Protein 7O39 (pdb70)

Solvent-accessible surface area: 6834 Å² total; per-residue (Å²): 82,66,40,100,108,1,111,106,97,154,29,60,132,49,122,84,0,10,43,32,83,64,2,56,80,16,9,91,94,0,2,57,22,0,49,156,15,48,105,54,41,115,111,25,82,68,62,55,66,125,241,94,62,60,117,102,2,84,115,81,138,14,58,142,49,177,89,0,15,41,31,85,64,0,54,83,15,7,106,97,0,6,50,36,1,33,142,9,86,116,55,43,79,95,29,77,113,59,62,88,131,123

Secondary structure (DSSP, 8-state):
--HHHHHH----EEEEEE-HHHHHHHHHHHHHHHHHHHHHHHHHHHHHHH-/--HHHHHT----EEEEEE-HHHHHHHHHHHHHHHHHHHHHHHHHHHHHHH-

Foldseek 3Di:
DALCCQLVDDDDDDDDDDDVVVVNVVSNVVNVVVVVVVVVVVVVVVVVVVD/DAPVCLLPPDDDDDPPDDDVVVSNVVSNVVNVVVVVVVVVVVVVVVVVVVD

B-factor: mean 24.54, std 11.92, range [9.11, 112.19]

InterPro domains:
  IPR007793 DivIVA [PF05103] (3-133)
  IPR007793 DivIVA [PTHR35794] (1-151)
  IPR019933 DivIVA domain [TIGR03544] (3-35)

Nearest PDB structures (foldseek):
  7o39-assembly1_B  TM=9.997E-01  e=6.033E-06  Staphylococcus aureus subsp. aureus NCTC 8325
  2wuj-assembly1_B  TM=9.170E-01  e=6.767E-02  Bacillus subtilis
  2wuk-assembly1_A  TM=8.237E-01  e=1.272E-01  Bacillus subtilis
  4ug3-assembly1_A  TM=5.943E-01  e=4.493E-01  Bacillus subtilis subsp. subtilis str. 168
  7o39-assembly1_B  TM=1.020E+00  e=1.762E-06  Staphylococcus aureus subsp. aureus NCTC 8325

Sequence (102 aa):
FTPNEIKNKEFSRVKNGLEPTEVANFLEQLSTEIERLKEDKKQLEKVIEERFTPNEIKNKEFSRVKNGLEPTEVANFLEQLSTEIERLKEDKKQLEKVIEER

Structure (mmCIF, N/CA/C/O backbone):
data_7O39
#
_entry.id   7O39
#
_cell.length_a   28.108
_cell.length_b   39.175
_cell.length_c   111.249
_cell.angle_alpha   90.000
_cell.angle_beta   90.000
_cell.angle_gamma   90.000
#
_symmetry.space_group_name_H-M   'P 21 21 21'
#
loop_
_entity.id
_entity.type
_entity.pdbx_description
1 polymer DivIVA
2 water water
#
loop_
_atom_site.group_PDB
_atom_site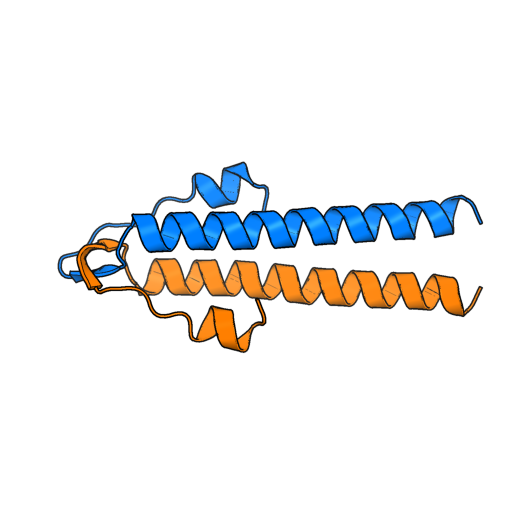.id
_atom_site.type_symbol
_atom_site.label_atom_id
_atom_site.label_alt_id
_atom_site.label_comp_id
_atom_site.label_asym_id
_atom_site.label_entity_id
_atom_site.label_seq_id
_atom_site.pdbx_PDB_ins_code
_atom_site.Cartn_x
_atom_site.Cartn_y
_atom_site.Cartn_z
_atom_site.occupancy
_atom_site.B_iso_or_equiv
_atom_site.auth_seq_id
_atom_site.auth_comp_id
_atom_site.auth_asym_id
_atom_site.auth_atom_id
_atom_site.pdbx_PDB_model_num
ATOM 1 N N . PHE A 1 4 ? 5.87600 7.87400 29.77400 1.000 28.70607 4 PHE A N 1
ATOM 2 C CA . PHE A 1 4 ? 5.33200 8.66300 30.88000 1.000 22.62640 4 PHE A CA 1
ATOM 3 C C . PHE A 1 4 ? 4.65300 9.90000 30.29400 1.000 18.91806 4 PHE A C 1
ATOM 4 O O . PHE A 1 4 ? 5.26300 10.96800 30.18400 1.000 20.09715 4 PHE A O 1
ATOM 21 N N . THR A 1 5 ? 3.38400 9.77100 29.92600 1.000 17.41525 5 THR A N 1
ATOM 22 C CA . THR A 1 5 ? 2.66100 10.91800 29.40800 1.000 17.12311 5 THR A CA 1
ATOM 23 C C . THR A 1 5 ? 2.40500 11.91600 30.53300 1.000 14.27803 5 THR A C 1
ATOM 24 O O . THR A 1 5 ? 2.42700 11.55500 31.71700 1.000 14.37278 5 THR A O 1
ATOM 35 N N . PRO A 1 6 ? 2.14700 13.17800 30.19400 1.000 13.71217 6 PRO A N 1
ATOM 36 C CA . PRO A 1 6 ? 1.82700 14.14600 31.25200 1.000 13.32791 6 PRO A CA 1
ATOM 37 C C . PRO A 1 6 ? 0.68700 13.70000 32.13900 1.000 13.85956 6 PRO A C 1
ATOM 38 O O . PRO A 1 6 ? 0.75800 13.85800 33.36300 1.000 14.27013 6 PRO A O 1
ATOM 49 N N . ASN A 1 7 ? -0.37100 13.14100 31.55800 1.000 13.60163 7 ASN A N 1
ATOM 50 C CA . ASN A 1 7 ? -1.50700 12.77100 32.38700 1.000 14.72019 7 ASN A CA 1
ATOM 51 C C . ASN A 1 7 ? -1.21300 11.53300 33.22800 1.000 16.05192 7 ASN A C 1
ATOM 52 O O . ASN A 1 7 ? -1.69600 11.43600 34.35900 1.000 18.17850 7 ASN A O 1
ATOM 63 N N . GLU A 1 8 ? -0.38100 10.61000 32.74000 1.000 14.59386 8 GLU A N 1
ATOM 64 C CA . GLU A 1 8 ? 0.02700 9.49600 33.59100 1.000 15.49396 8 GLU A CA 1
ATOM 65 C C . GLU A 1 8 ? 0.77600 10.00100 34.82100 1.000 15.38342 8 GLU A C 1
ATOM 66 O O . GLU A 1 8 ? 0.56000 9.51500 35.93900 1.000 18.07848 8 GLU A O 1
ATOM 78 N N . ILE A 1 9 ? 1.67200 10.96500 34.62800 1.000 13.58584 9 ILE A N 1
ATOM 79 C CA . ILE A 1 9 ? 2.45600 11.48900 35.74000 1.000 14.20697 9 ILE A CA 1
ATOM 80 C C . ILE A 1 9 ? 1.55500 12.20700 36.72600 1.000 16.17036 9 ILE A C 1
ATOM 81 O O . ILE A 1 9 ? 1.63100 11.98700 37.93900 1.000 18.34957 9 ILE A O 1
ATOM 97 N N . LYS A 1 10 ? 0.69200 13.08400 36.22200 1.000 16.43618 10 LYS A N 1
ATOM 98 C CA . LYS A 1 10 ? -0.11700 13.90300 37.11100 1.000 19.08387 10 LYS A CA 1
ATOM 99 C C . LYS A 1 10 ? -1.20500 13.09000 37.80200 1.000 17.79950 10 LYS A C 1
ATOM 100 O O . LYS A 1 10 ? -1.63000 13.45000 38.90400 1.000 20.51299 10 LYS A O 1
ATOM 119 N N . ASN A 1 11 ? -1.64500 11.98900 37.19800 1.000 16.58883 11 ASN A N 1
ATOM 120 C CA . ASN A 1 11 ? -2.71400 11.16500 37.74800 1.000 17.63369 11 ASN A CA 1
ATOM 121 C C . ASN A 1 11 ? -2.20700 10.02500 38.62000 1.000 16.74938 11 ASN A C 1
ATOM 122 O O . ASN A 1 11 ? -3.02400 9.29800 39.19500 1.000 20.59984 11 ASN A O 1
ATOM 133 N N . LYS A 1 12 ? -0.89600 9.84300 38.71900 1.000 15.47291 12 LYS A N 1
ATOM 134 C CA . LYS A 1 12 ? -0.34200 8.80000 39.56800 1.000 16.02297 12 LYS A CA 1
ATOM 135 C C . LYS A 1 12 ? -0.83200 9.00500 40.99400 1.000 15.92296 12 LYS A C 1
ATOM 136 O O . LYS A 1 12 ? -0.78600 10.11800 41.52300 1.000 18.27324 12 LYS A O 1
ATOM 155 N N . GLU A 1 13 ? -1.31400 7.93400 41.61100 1.000 16.19931 13 GLU A N 1
ATOM 156 C CA . GLU A 1 13 ? -1.81700 7.97700 42.97500 1.000 18.53117 13 GLU A CA 1
ATOM 157 C C . GLU A 1 13 ? -0.78400 7.40600 43.93700 1.000 16.01771 13 GLU A C 1
ATOM 158 O O . GLU A 1 13 ? -0.04000 6.47900 43.60600 1.000 17.81529 13 GLU A O 1
ATOM 170 N N . PHE A 1 14 ? -0.74900 7.97600 45.13800 1.000 14.14906 14 PHE A N 1
ATOM 171 C CA . PHE A 1 14 ? 0.12000 7.51300 46.20300 1.000 13.50951 14 PHE A CA 1
ATOM 172 C C . PHE A 1 14 ? -0.70900 7.27500 47.45400 1.000 13.36739 14 PHE A C 1
ATOM 173 O O . PHE A 1 14 ? -1.66900 8.00100 47.73900 1.000 15.28341 14 PHE A O 1
ATOM 190 N N . SER A 1 15 ? -0.31800 6.26000 48.21600 1.000 13.09104 15 SER A N 1
ATOM 191 C CA . SER A 1 15 ? -0.98700 6.01000 49.48000 1.000 14.27276 15 SER A CA 1
ATOM 192 C C . SER A 1 15 ? -0.68600 7.13500 50.46300 1.000 13.39371 15 SER A C 1
ATOM 193 O O . SER A 1 15 ? 0.32700 7.83200 50.36900 1.000 13.61742 15 SER A O 1
ATOM 206 N N . ARG A 1 16 ? -1.58800 7.30000 51.42600 1.000 15.01233 16 ARG A N 1
ATOM 207 C CA . ARG A 1 16 ? -1.44900 8.29000 52.48200 1.000 15.04917 16 ARG A CA 1
ATOM 208 C C . ARG A 1 16 ? -1.05000 7.58600 53.76600 1.000 14.99917 16 ARG A C 1
ATOM 209 O O . ARG A 1 16 ? -1.57100 6.51100 54.08100 1.000 16.20984 16 ARG A O 1
ATOM 230 N N . VAL A 1 17 ? -0.15500 8.20600 54.52600 1.000 13.67532 17 VAL A N 1
ATOM 231 C CA . VAL A 1 17 ? 0.37500 7.59700 55.73800 1.000 15.98876 17 VAL A CA 1
ATOM 232 C C . VAL A 1 17 ? 0.46000 8.65100 56.82800 1.000 16.14667 17 VAL A C 1
ATOM 233 O O . VAL A 1 17 ? 0.34300 9.85100 56.57700 1.000 21.01831 17 VAL A O 1
ATOM 246 N N . LYS A 1 18 ? 0.71500 8.16600 58.04800 1.000 16.76517 18 LYS A N 1
ATOM 247 C CA . LYS A 1 18 ? 0.67400 9.00400 59.23700 1.000 22.05528 18 LYS A CA 1
ATOM 248 C C . LYS A 1 18 ? 1.50100 10.26500 59.07600 1.000 24.09236 18 LYS A C 1
ATOM 249 O O . LYS A 1 18 ? 1.03900 11.37000 59.39700 1.000 26.59003 18 LYS A O 1
ATOM 261 N N . ASN A 1 19 ? 2.76100 10.10400 58.67500 1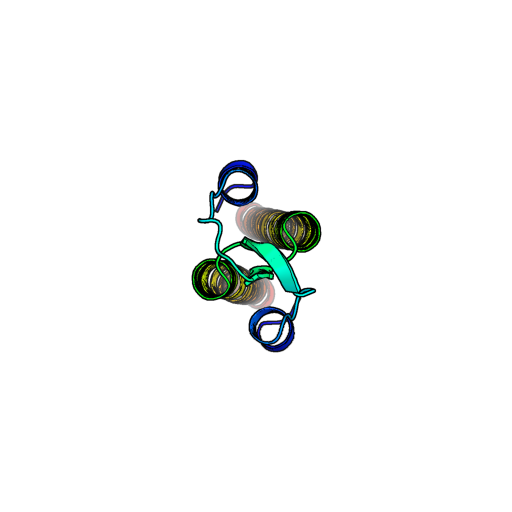.000 21.77893 19 ASN A N 1
ATOM 262 C CA . ASN A 1 19 ? 3.68200 11.20800 58.44400 1.000 23.75285 19 ASN A CA 1
ATOM 263 C C . ASN A 1 19 ? 4.26900 10.98500 57.05800 1.000 22.24214 19 ASN A C 1
ATOM 264 O O . ASN A 1 19 ? 5.01400 10.02600 56.83300 1.000 26.16103 19 ASN A O 1
ATOM 275 N N . GLY A 1 20 ? 3.91100 11.83800 56.12300 1.000 16.18615 20 GLY A N 1
ATOM 276 C CA . GLY A 1 20 ? 4.39800 11.63500 54.78000 1.000 15.00443 20 GLY A CA 1
ATOM 277 C C . GLY A 1 20 ? 4.73400 12.94000 54.12000 1.000 13.14368 20 GLY A C 1
ATOM 278 O O . GLY A 1 20 ? 4.85500 13.97300 54.76900 1.000 15.08602 20 GLY A O 1
ATOM 281 N N . LEU A 1 21 ? 4.89800 12.89300 52.80600 1.000 12.01460 21 LEU A N 1
ATOM 282 C CA . LEU A 1 21 ? 5.33600 14.05500 52.05200 1.000 12.28568 21 LEU A CA 1
ATOM 283 C C . LEU A 1 21 ? 4.16400 14.98200 51.74600 1.000 11.94880 21 LEU A C 1
ATOM 284 O O . LEU A 1 21 ? 3.04500 14.53400 51.46600 1.000 12.65152 21 LEU A O 1
ATOM 300 N N . GLU A 1 22 ? 4.42900 16.27800 51.80200 1.000 13.06209 22 GLU A N 1
ATOM 301 C CA . GLU A 1 22 ? 3.43300 17.29600 51.48400 1.000 14.95706 22 GLU A CA 1
ATOM 302 C C . GLU A 1 22 ? 2.87800 17.07000 50.07300 1.000 12.46992 22 GLU A C 1
ATOM 303 O O . GLU A 1 22 ? 3.64500 17.14300 49.09100 1.000 13.15158 22 GLU A O 1
ATOM 315 N N . PRO A 1 23 ? 1.57300 16.79200 49.91800 1.000 12.57256 23 PRO A N 1
ATOM 316 C CA . PRO A 1 23 ? 1.09000 16.37100 48.58600 1.000 12.55150 23 PRO A CA 1
ATOM 317 C C . PRO A 1 23 ? 1.21000 17.43000 47.50800 1.000 13.72796 23 PRO A C 1
ATOM 318 O O . PRO A 1 23 ? 1.47000 17.07900 46.35000 1.000 14.34119 23 PRO A O 1
ATOM 329 N N . THR A 1 24 ? 1.02000 18.70800 47.83900 1.000 14.27540 24 THR A N 1
ATOM 330 C CA . THR A 1 24 ? 1.09200 19.74000 46.80900 1.000 15.17550 24 THR A CA 1
ATOM 331 C C . THR A 1 24 ? 2.53100 19.98000 46.36300 1.000 13.57531 24 THR A C 1
ATOM 332 O O . THR A 1 24 ? 2.78600 20.20800 45.17500 1.000 14.57806 24 THR A O 1
ATOM 343 N N . GLU A 1 25 ? 3.48800 19.93200 47.29000 1.000 13.29633 25 GLU A N 1
ATOM 344 C CA . GLU A 1 25 ? 4.88800 20.04300 46.89200 1.000 13.09631 25 GLU A CA 1
ATOM 345 C C . GLU A 1 25 ? 5.25400 18.94200 45.91600 1.000 11.25135 25 GLU A C 1
ATOM 346 O O . GLU A 1 25 ? 5.94300 19.18400 44.91400 1.000 13.34371 25 GLU A O 1
ATOM 358 N N . VAL A 1 26 ? 4.80500 17.71900 46.19600 1.000 11.82773 26 VAL A N 1
ATOM 359 C CA . VAL A 1 26 ? 5.08700 16.60500 45.29600 1.000 10.33019 26 VAL A CA 1
ATOM 360 C C . VAL A 1 26 ? 4.41800 16.82900 43.94100 1.000 10.35914 26 VAL A C 1
ATOM 361 O O . VAL A 1 26 ? 5.05100 16.67900 42.88900 1.000 10.62759 26 VAL A O 1
ATOM 374 N N . ALA A 1 27 ? 3.12400 17.18300 43.94300 1.000 11.33294 27 ALA A N 1
ATOM 375 C CA . ALA A 1 27 ? 2.41300 17.41300 42.68400 1.000 10.84604 27 ALA A CA 1
ATOM 376 C C . ALA A 1 27 ? 3.11500 18.47200 41.84400 1.000 12.41991 27 ALA A C 1
ATOM 377 O O . ALA A 1 27 ? 3.25700 18.31900 40.62000 1.000 12.91997 27 ALA A O 1
ATOM 384 N N . ASN A 1 28 ? 3.55800 19.56000 42.47800 1.000 12.82785 28 ASN A N 1
ATOM 385 C CA . ASN A 1 28 ? 4.20200 20.63200 41.72600 1.000 13.26475 28 ASN A CA 1
ATOM 386 C C . ASN A 1 28 ? 5.51600 20.16700 41.11200 1.000 13.19369 28 ASN A C 1
ATOM 387 O O . ASN A 1 28 ? 5.83800 20.52000 39.97000 1.000 14.48332 28 ASN A O 1
ATOM 398 N N . PHE A 1 29 ? 6.27400 19.34800 41.84400 1.000 12.23831 29 PHE A N 1
ATOM 399 C CA . PHE A 1 29 ? 7.54200 18.85000 41.32500 1.000 11.30925 29 PHE A CA 1
ATOM 400 C C . PHE A 1 29 ? 7.31600 17.86800 40.18700 1.000 10.25649 29 PHE A C 1
ATOM 401 O O . PHE A 1 29 ? 8.03600 17.89900 39.18000 1.000 11.51191 29 PHE A O 1
ATOM 418 N N . LEU A 1 30 ? 6.30700 17.00200 40.31300 1.000 10.52758 30 LEU A N 1
ATOM 419 C CA . LEU A 1 30 ? 5.98500 16.08500 39.22700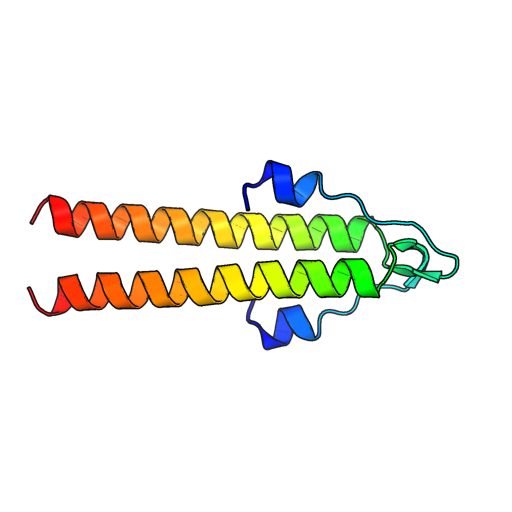 1.000 10.70918 30 LEU A CA 1
ATOM 420 C C . LEU A 1 30 ? 5.58500 16.84300 37.96800 1.000 11.31978 30 LEU A C 1
ATOM 421 O O . LEU A 1 30 ? 5.94400 16.43700 36.85500 1.000 11.77773 30 LEU A O 1
ATOM 437 N N . GLU A 1 31 ? 4.86400 17.95600 38.12000 1.000 11.98038 31 GLU A N 1
ATOM 438 C CA . GLU A 1 31 ? 4.52100 18.77400 36.95800 1.000 13.12263 31 GLU A CA 1
ATOM 439 C C . GLU A 1 31 ? 5.77600 19.32000 36.27800 1.000 12.47518 31 GLU A C 1
ATOM 440 O O . GLU A 1 31 ? 5.87200 19.32600 35.04400 1.000 13.86745 31 GLU A O 1
ATOM 452 N N . GLN A 1 32 ? 6.75900 19.75600 37.07000 1.000 12.15672 32 GLN A N 1
ATOM 453 C CA . GLN A 1 32 ? 8.01800 20.23500 36.50200 1.000 12.43307 32 GLN A CA 1
ATOM 454 C C . GLN A 1 32 ? 8.75400 19.12300 35.76800 1.000 11.14607 32 GLN A C 1
ATOM 455 O O . GLN A 1 32 ? 9.32300 19.35100 34.68800 1.000 11.90406 32 GLN A O 1
ATOM 469 N N . LEU A 1 33 ? 8.77600 17.91600 36.33800 1.000 10.64601 33 LEU A N 1
ATOM 470 C CA . LEU A 1 33 ? 9.45600 16.81300 35.66900 1.000 10.88815 33 LEU A CA 1
ATOM 47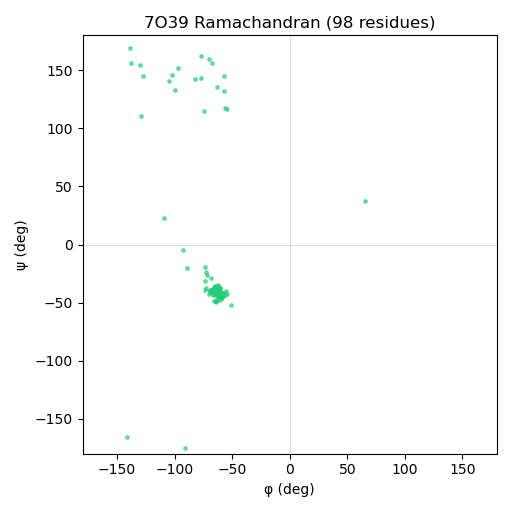1 C C . LEU A 1 33 ? 8.74800 16.43300 34.37500 1.000 9.44324 33 LEU A C 1
ATOM 472 O O . LEU A 1 33 ? 9.40700 16.12800 33.36900 1.000 11.27504 33 LEU A O 1
ATOM 488 N N . SER A 1 34 ? 7.41500 16.46100 34.36700 1.000 10.25649 34 SER A N 1
ATOM 489 C CA . SER A 1 34 ? 6.68300 16.18500 33.13300 1.000 9.98278 34 SER A CA 1
ATOM 490 C C . SER A 1 34 ? 7.03400 17.19600 32.04800 1.000 10.72760 34 S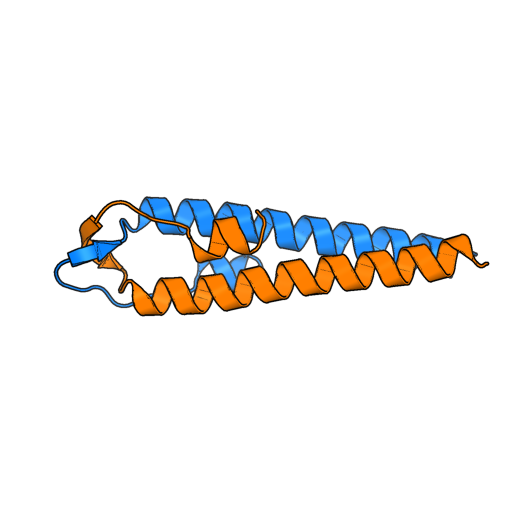ER A C 1
ATOM 491 O O . SER A 1 34 ? 7.24700 16.82900 30.88600 1.000 11.75667 34 SER A O 1
ATOM 499 N N . THR A 1 35 ? 7.09300 18.47400 32.40700 1.000 10.30387 35 THR A N 1
ATOM 500 C CA . THR A 1 35 ? 7.48100 19.49400 31.44100 1.000 11.66192 35 THR A CA 1
ATOM 501 C C . THR A 1 35 ? 8.86700 19.20800 30.87200 1.000 11.67508 35 THR A C 1
ATOM 502 O O . THR A 1 35 ? 9.08300 19.32700 29.66200 1.000 12.42254 35 THR A O 1
ATOM 513 N N . GLU A 1 36 ? 9.82200 18.82700 31.72600 1.000 11.26188 36 GLU A N 1
ATOM 514 C CA . GLU A 1 36 ? 11.16600 18.52300 31.24900 1.000 11.76983 36 GLU A CA 1
ATOM 515 C C . GLU A 1 36 ? 11.14300 17.35500 30.27200 1.000 10.65391 36 GLU A C 1
ATOM 516 O O . GLU A 1 36 ? 11.78600 17.40500 29.21400 1.000 11.86984 36 GLU A O 1
ATOM 523 N N . ILE A 1 37 ? 10.38700 16.30200 30.60400 1.000 9.99067 37 ILE A N 1
ATOM 524 C CA . ILE A 1 37 ? 10.26400 15.13600 29.73100 1.000 10.18806 37 ILE A CA 1
ATOM 525 C C . ILE A 1 37 ? 9.65900 15.53600 28.39100 1.000 9.78012 37 ILE A C 1
ATOM 526 O O . ILE A 1 37 ? 10.15700 15.15200 27.32600 1.000 10.51442 37 ILE A O 1
ATOM 542 N N . GLU A 1 38 ? 8.56900 16.30600 28.41600 1.000 9.89066 38 GLU A N 1
ATOM 543 C CA . GLU A 1 38 ? 7.94100 16.70600 27.15800 1.000 10.38019 38 GLU A CA 1
ATOM 544 C C . GLU A 1 38 ? 8.89000 17.53800 26.30500 1.000 9.99857 38 GLU A C 1
ATOM 545 O O . GLU A 1 38 ? 8.92500 17.39300 25.07800 1.000 11.24872 38 GLU A O 1
ATOM 557 N N . ARG A 1 39 ? 9.65500 18.42100 26.93800 1.000 9.77749 39 ARG A N 1
ATOM 558 C CA . ARG A 1 39 ? 10.59500 19.24400 26.18400 1.000 9.20637 39 ARG A CA 1
ATOM 559 C C . ARG A 1 39 ? 11.68400 18.39500 25.54100 1.000 9.36165 39 ARG A C 1
ATOM 560 O O . ARG A 1 39 ? 12.07100 18.63500 24.39000 1.000 10.10647 39 ARG A O 1
ATOM 581 N N . LEU A 1 40 ? 12.17800 17.38500 26.26200 1.000 9.35902 40 LEU A N 1
ATOM 582 C CA . LEU A 1 40 ? 13.19100 16.49700 25.69400 1.000 10.14332 40 LEU A CA 1
ATOM 583 C C . LEU A 1 40 ? 12.63000 15.69000 24.53100 1.000 9.51167 40 LEU A C 1
ATOM 584 O O . LEU A 1 40 ? 13.31400 15.48700 23.52200 1.000 11.49348 40 LEU A O 1
ATOM 600 N N . LYS A 1 41 ? 11.37600 15.23700 24.64000 1.000 10.65917 41 LYS A N 1
ATOM 601 C CA . LYS A 1 41 ? 10.76000 14.51300 23.52800 1.000 10.91710 41 LYS A CA 1
ATOM 602 C C . LYS A 1 41 ? 10.62800 15.41500 22.30700 1.000 10.87236 41 LYS A C 1
ATOM 603 O O . LYS A 1 41 ? 10.85800 14.98200 21.17100 1.000 12.77258 41 LYS A O 1
ATOM 622 N N . GLU A 1 42 ? 10.27500 16.68500 22.52900 1.000 10.78550 42 GLU A N 1
ATOM 623 C CA . GLU A 1 42 ? 10.19500 17.64500 21.43300 1.000 12.42781 42 GLU A CA 1
ATOM 624 C C . GLU A 1 42 ? 11.56200 17.86800 20.79100 1.000 11.78299 42 GLU A C 1
ATOM 625 O O . GLU A 1 42 ? 11.67400 17.95400 19.55900 1.000 12.98840 42 GLU A O 1
ATOM 637 N N . ASP A 1 43 ? 12.61300 17.99000 21.61100 1.000 11.20924 43 ASP A N 1
ATOM 638 C CA . ASP A 1 43 ? 13.96400 18.15200 21.08000 1.000 10.90920 43 ASP A CA 1
ATOM 639 C C . ASP A 1 43 ? 14.32900 16.97300 20.19000 1.000 12.34359 43 ASP A C 1
ATOM 640 O O . ASP A 1 43 ? 14.90300 17.14600 19.10700 1.000 13.16210 43 ASP A O 1
ATOM 649 N N . LYS A 1 44 ? 14.03500 15.75300 20.65200 1.000 12.77258 44 LYS A N 1
ATOM 650 C CA . LYS A 1 44 ? 14.30700 14.57000 19.83600 1.000 14.15170 44 LYS A CA 1
ATOM 651 C C . LYS A 1 44 ? 13.57100 14.62800 18.50900 1.000 14.75703 44 LYS A C 1
ATOM 652 O O . LYS A 1 44 ? 14.13500 14.29300 17.46100 1.000 16.92308 44 LYS A O 1
ATOM 671 N N . LYS A 1 45 ? 12.28900 14.99700 18.53800 1.000 15.47028 45 LYS A N 1
ATOM 672 C CA . LYS A 1 45 ? 11.52700 15.06400 17.29500 1.000 16.63357 45 LYS A CA 1
ATOM 673 C C . LYS A 1 45 ? 12.14300 16.07400 16.33300 1.000 17.67054 45 LYS A C 1
ATOM 674 O O . LYS A 1 45 ? 12.19300 15.83700 15.11800 1.000 18.54170 45 LYS A O 1
ATOM 693 N N . GLN A 1 46 ? 12.62800 17.20200 16.85600 1.000 15.09391 46 GLN A N 1
ATOM 694 C CA . GLN A 1 46 ? 13.26500 18.20000 16.00000 1.000 16.15457 46 GLN A CA 1
ATOM 695 C C . GLN A 1 46 ? 14.52100 17.63800 15.35200 1.000 16.65726 46 GLN A C 1
ATOM 696 O O . GLN A 1 46 ? 14.75400 17.83200 14.15300 1.000 17.66791 46 GLN A O 1
ATOM 710 N N . LEU A 1 47 ? 15.34600 16.93900 16.13100 1.000 14.15696 47 LEU A N 1
ATOM 711 C CA . LEU A 1 47 ? 16.57000 16.36400 15.58900 1.000 14.68860 47 LEU A CA 1
ATOM 712 C C . LEU A 1 47 ? 16.26000 15.27700 14.56200 1.000 15.30183 47 LEU A C 1
ATOM 713 O O . LEU A 1 47 ? 16.92300 15.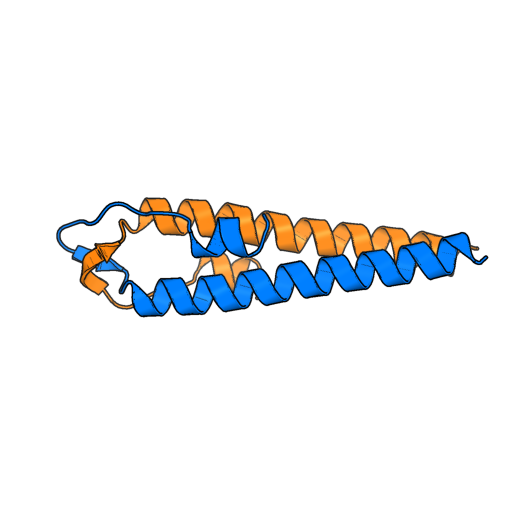18800 13.51800 1.000 18.12849 47 LEU A O 1
ATOM 729 N N . GLU A 1 48 ? 15.25900 14.43600 14.84000 1.000 16.88624 48 GLU A N 1
ATOM 730 C CA . GLU A 1 48 ? 14.86500 13.41000 13.87700 1.000 18.94174 48 GLU A CA 1
ATOM 731 C C . GLU A 1 48 ? 14.41100 14.04100 12.56400 1.000 20.79197 48 GLU A C 1
ATOM 732 O O . GLU A 1 48 ? 14.68600 13.51100 11.47700 1.000 23.18962 48 GLU A O 1
ATOM 744 N N . LYS A 1 49 ? 13.71900 15.17900 12.63700 1.000 20.37086 49 LYS A N 1
ATOM 745 C CA . LYS A 1 49 ? 13.26900 15.84100 11.41600 1.000 21.51574 49 LYS A CA 1
ATOM 746 C C . LYS A 1 49 ? 14.44600 16.40300 10.62900 1.000 21.51311 49 LYS A C 1
ATOM 747 O O . LYS A 1 49 ? 14.45700 16.33800 9.39600 1.000 23.84760 49 LYS A O 1
ATOM 754 N N . VAL A 1 50 ? 15.44700 16.95800 11.31800 1.000 19.78921 50 VAL A N 1
ATOM 755 C CA . VAL A 1 50 ? 16.64700 17.42700 10.62600 1.000 21.38414 50 VAL A CA 1
ATOM 756 C C . VAL A 1 50 ? 17.30700 16.27400 9.88600 1.000 21.92631 50 VAL A C 1
ATOM 757 O O . VAL A 1 50 ? 17.74400 16.42000 8.73700 1.000 24.02393 50 VAL A O 1
ATOM 770 N N . ILE A 1 51 ? 17.38000 15.10600 10.52400 1.000 23.66073 51 ILE A N 1
ATOM 771 C CA . ILE A 1 51 ? 17.98600 13.94100 9.88800 1.000 26.32158 51 ILE A CA 1
ATOM 772 C C . ILE A 1 51 ? 17.15100 13.48400 8.69900 1.000 26.44791 51 ILE A C 1
ATOM 773 O O . ILE A 1 51 ? 17.69000 13.18000 7.62200 1.000 30.85370 51 ILE A O 1
ATOM 789 N N . GLU A 1 52 ? 15.82800 13.44100 8.85500 1.000 24.69000 52 GLU A N 1
ATOM 790 C CA . GLU A 1 52 ? 14.98100 12.96100 7.76700 1.000 26.56000 52 GLU A CA 1
ATOM 791 C C . GLU A 1 52 ? 15.04300 13.89900 6.56900 1.000 31.15000 52 GLU A C 1
ATOM 792 O O . GLU A 1 52 ? 15.01400 13.44800 5.41600 1.000 31.59000 52 GLU A O 1
ATOM 796 N N . GLU A 1 53 ? 15.13900 15.20400 6.81500 1.000 24.46000 53 GLU A N 1
ATOM 797 C CA . GLU A 1 53 ? 15.18900 16.14900 5.70500 1.000 27.85000 53 GLU A CA 1
ATOM 798 C C . GLU A 1 53 ? 16.52900 16.09800 4.98600 1.000 32.08000 53 GLU A C 1
ATOM 799 O O . GLU A 1 53 ? 16.60800 16.45600 3.80400 1.000 39.39000 53 GLU A O 1
ATOM 811 N N . ARG A 1 54 ? 17.58000 15.64700 5.66400 1.000 45.74000 54 ARG A N 1
ATOM 812 C CA . ARG A 1 54 ? 18.88500 15.43400 5.03900 1.000 50.70000 54 ARG A CA 1
ATOM 813 C C . ARG A 1 54 ? 19.52300 16.75200 4.61200 1.000 46.44000 54 ARG A C 1
ATOM 814 O O . ARG A 1 54 ? 18.83200 17.70800 4.26200 1.000 57.28000 54 ARG A O 1
ATOM 835 N N . PHE B 1 4 ? 17.23100 19.72300 36.82600 1.000 58.91759 4 PHE B N 1
ATOM 836 C CA . PHE B 1 4 ? 16.62100 18.46500 37.22800 1.000 57.91221 4 PHE B CA 1
ATOM 837 C C . PHE B 1 4 ? 17.56100 17.30200 36.95300 1.000 55.25663 4 PHE B C 1
ATOM 838 O O . PHE B 1 4 ? 17.22100 16.38000 36.21000 1.000 55.01186 4 PHE B O 1
ATOM 854 N N . THR B 1 5 ? 18.74200 17.34500 37.55200 1.000 49.91125 5 THR B N 1
ATOM 855 C CA . THR B 1 5 ? 19.69400 16.26600 37.38100 1.000 44.97118 5 THR B CA 1
ATOM 856 C C . THR B 1 5 ? 19.28700 15.07000 38.23400 1.000 35.40161 5 THR B C 1
ATOM 857 O O . THR B 1 5 ? 18.48500 15.19900 39.16500 1.000 32.10648 5 THR B O 1
ATOM 868 N N . PRO B 1 6 ? 19.81800 13.88500 37.93000 1.000 34.45413 6 PRO B N 1
ATOM 869 C CA . PRO B 1 6 ? 19.51000 12.72300 38.77600 1.000 33.85406 6 PRO B CA 1
ATOM 870 C C . PRO B 1 6 ? 19.84600 12.93700 40.24100 1.000 34.14883 6 PRO B C 1
ATOM 871 O O . PRO B 1 6 ? 19.07000 12.52600 41.11100 1.000 32.46179 6 PRO B O 1
ATOM 882 N N . ASN B 1 7 ? 20.97400 13.58200 40.54600 1.000 36.60702 7 ASN B N 1
ATOM 883 C CA . ASN B 1 7 ? 21.33900 13.78000 41.94500 1.000 43.12622 7 ASN B CA 1
ATOM 884 C C . ASN B 1 7 ? 20.34200 14.69100 42.65500 1.000 38.92572 7 ASN B C 1
ATOM 885 O O . ASN B 1 7 ? 19.98800 14.44700 43.81500 1.000 41.05492 7 ASN B O 1
ATOM 896 N N . GLU B 1 8 ? 19.86700 15.74000 41.97600 1.000 35.78850 8 GLU B N 1
ATOM 897 C CA . GLU B 1 8 ? 18.83100 16.58900 42.56100 1.000 37.07813 8 GLU B CA 1
ATOM 898 C C . GLU B 1 8 ? 17.54300 15.80400 42.77700 1.000 34.74101 8 GLU B C 1
ATOM 899 O O . GLU B 1 8 ? 16.95000 15.84600 43.86100 1.000 39.09679 8 GLU B O 1
ATOM 911 N N . ILE B 1 9 ? 17.08400 15.09100 41.74500 1.000 31.65116 9 ILE B N 1
ATOM 912 C CA . ILE B 1 9 ? 15.82200 14.36300 41.85700 1.000 29.96412 9 ILE B CA 1
ATOM 913 C C . ILE B 1 9 ? 15.93000 13.28000 42.92100 1.000 35.46215 9 ILE B C 1
ATOM 914 O O . ILE B 1 9 ? 15.00400 13.07000 43.71600 1.000 37.84664 9 ILE B O 1
ATOM 930 N N . LYS B 1 10 ? 17.06100 12.57500 42.95400 1.000 42.72881 10 LYS B N 1
ATOM 931 C CA . LYS B 1 10 ? 17.22700 11.47600 43.89400 1.000 51.77463 10 LYS B CA 1
ATOM 932 C C . LYS B 1 10 ? 17.43600 11.95900 45.32200 1.000 65.83421 10 LYS B C 1
ATOM 933 O O . LYS B 1 10 ? 17.22500 11.18400 46.26100 1.000 71.23749 10 LYS B O 1
ATOM 940 N N . ASN B 1 11 ? 17.84100 13.21400 45.50700 1.000 72.93243 11 ASN B N 1
ATOM 941 C CA . ASN B 1 11 ? 18.00400 13.80300 46.82900 1.000 79.88589 11 ASN B CA 1
ATOM 942 C C . ASN B 1 11 ? 16.92400 14.83700 47.11100 1.000 67.07910 11 ASN B C 1
ATOM 943 O O . ASN B 1 11 ? 17.11100 15.72200 47.95200 1.000 63.72343 11 ASN B O 1
ATOM 954 N N . LYS B 1 12 ? 15.79900 14.73900 46.41500 1.000 56.11462 12 LYS B N 1
ATOM 955 C CA . LYS B 1 12 ? 14.72300 15.70500 46.55100 1.000 44.55797 12 LYS B CA 1
ATOM 956 C C . LYS B 1 12 ? 14.00200 15.46900 47.86700 1.000 38.49146 12 LYS B C 1
ATOM 957 O O . LYS B 1 12 ? 13.37300 14.42200 48.06100 1.000 41.68131 12 LYS B O 1
ATOM 976 N N . GLU B 1 13 ? 14.08700 16.43700 48.76900 1.000 31.73275 13 GLU B N 1
ATOM 977 C CA . GLU B 1 13 ? 13.33100 16.38200 50.00800 1.000 26.42422 13 GLU B CA 1
ATOM 978 C C . GLU B 1 13 ? 12.06100 17.20600 49.85600 1.000 23.36859 13 GLU B C 1
ATOM 979 O O . GLU B 1 13 ? 11.98600 18.14600 49.05600 1.000 25.15828 13 GLU B O 1
ATOM 991 N N . PHE B 1 14 ? 11.04700 16.80100 50.59900 1.000 19.44444 14 PHE B N 1
ATOM 992 C CA . PHE B 1 14 ? 9.78000 17.50200 50.67900 1.000 17.38366 14 PHE B CA 1
ATOM 993 C C . PHE B 1 14 ? 9.45100 17.68600 52.14800 1.000 17.54158 14 PHE B C 1
ATOM 994 O O . PHE B 1 14 ? 9.91200 16.92000 52.99800 1.000 18.38378 14 PHE B O 1
ATOM 1011 N N . SER B 1 15 ? 8.66000 18.71400 52.44200 1.000 17.88636 15 SER B N 1
ATOM 1012 C CA . SER B 1 15 ? 8.16100 1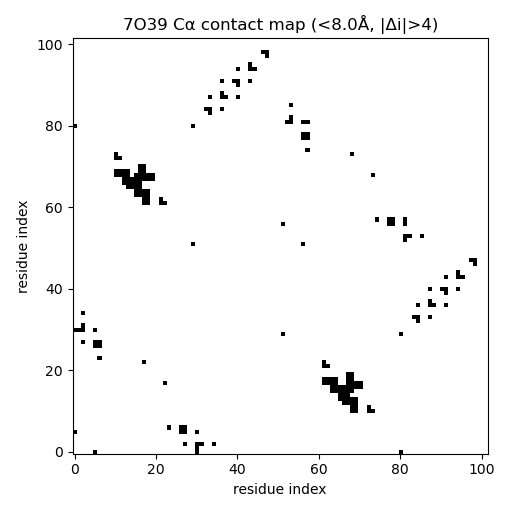8.89600 53.79600 1.000 18.57854 15 SER B CA 1
ATOM 1013 C C . SER B 1 15 ? 7.39200 17.65700 54.23700 1.000 16.05719 15 SER B C 1
ATOM 1014 O O . SER B 1 15 ? 6.71000 17.00800 53.44000 1.000 16.69147 15 SER B O 1
ATOM 1022 N N . ARG B 1 16 ? 7.49800 17.33400 55.52300 1.000 17.29944 16 ARG B N 1
ATOM 1023 C CA . ARG B 1 16 ? 6.77000 16.22000 56.11700 1.000 17.40735 16 ARG B CA 1
ATOM 1024 C C . ARG B 1 16 ? 5.54100 16.76000 56.83600 1.000 18.72067 16 ARG B C 1
ATOM 1025 O O . ARG B 1 16 ? 5.63200 17.72700 57.60000 1.000 20.99725 16 ARG B O 1
ATOM 1046 N N . VAL B 1 17 ? 4.39900 16.12500 56.60300 1.000 18.53117 17 VAL B N 1
ATOM 1047 C CA . VAL B 1 17 ? 3.13000 16.56800 57.15700 1.000 18.79436 17 VAL B CA 1
ATOM 1048 C C . VAL B 1 17 ? 2.36700 15.35100 57.64000 1.000 17.32050 17 VAL B C 1
ATOM 1049 O O . VAL B 1 17 ? 2.57600 14.22900 57.17700 1.000 18.74698 17 VAL B O 1
ATOM 1062 N N . LYS B 1 18 ? 1.46100 15.58900 58.57500 1.000 17.44156 18 LYS B N 1
ATOM 1063 C CA . LYS B 1 18 ? 0.52000 14.55100 58.93500 1.000 18.53643 18 LYS B CA 1
ATOM 1064 C C . LYS B 1 18 ? -0.35300 14.22600 57.73000 1.000 18.12059 18 LYS B C 1
ATOM 1065 O O . LYS B 1 18 ? -0.77200 15.10700 56.97700 1.000 21.48415 18 LYS B O 1
ATOM 1084 N N . ASN B 1 19 ? -0.54600 12.94200 57.50800 1.000 17.36524 19 ASN B N 1
ATOM 1085 C CA . ASN B 1 19 ? -1.40000 12.43400 56.45000 1.000 16.22300 19 ASN B CA 1
ATOM 1086 C C . ASN B 1 19 ? -0.86400 12.76500 55.05400 1.000 17.06520 19 ASN B C 1
ATOM 1087 O O . ASN B 1 19 ? -1.63100 13.01300 54.12500 1.000 22.32110 19 ASN B O 1
ATOM 1098 N N . GLY B 1 20 ? 0.45200 12.71100 54.88500 1.000 15.88085 20 GLY B N 1
ATOM 1099 C CA . GLY B 1 20 ? 1.07200 12.96500 53.60300 1.000 14.20433 20 GLY B CA 1
ATOM 1100 C C . GLY B 1 20 ? 1.24700 11.71100 52.76800 1.000 12.61204 20 GLY B C 1
ATOM 1101 O O . GLY B 1 20 ? 0.82200 10.60800 53.12900 1.000 14.24644 20 GLY B O 1
ATOM 1105 N N . LEU B 1 21 ? 1.91100 11.88700 51.62800 1.000 11.78036 21 LEU B N 1
ATOM 1106 C CA . LEU B 1 21 ? 2.12700 10.80000 50.69100 1.000 11.49612 21 LEU B CA 1
ATOM 1107 C C . LEU B 1 21 ? 3.23200 9.86900 51.17700 1.000 10.75655 21 LEU B C 1
ATOM 1108 O O . LEU B 1 21 ? 4.23600 10.30900 51.75400 1.000 12.11724 21 LEU B O 1
ATOM 1124 N N . GLU B 1 22 ? 3.05000 8.57800 50.91800 1.000 11.76194 22 GLU B N 1
ATOM 1125 C CA . GLU B 1 22 ? 4.01400 7.54600 51.28800 1.000 12.34622 22 GLU B CA 1
ATOM 1126 C C . GLU B 1 22 ? 5.39400 7.89900 50.70900 1.000 11.08028 22 GLU B C 1
ATOM 1127 O O . GLU B 1 22 ? 5.54800 7.96100 49.47300 1.000 11.61718 22 GLU B O 1
ATOM 1139 N N . PRO B 1 23 ? 6.40800 8.14700 51.55000 1.000 11.25135 23 PRO B N 1
ATOM 1140 C CA . PRO B 1 23 ? 7.67000 8.68500 50.99700 1.000 12.52782 23 PRO B CA 1
ATOM 1141 C C . PRO B 1 23 ? 8.39100 7.75000 50.04600 1.000 11.82247 23 PRO B C 1
ATOM 1142 O O . PRO B 1 23 ? 8.99900 8.21700 49.06700 1.000 12.40938 23 PRO B O 1
ATOM 1153 N N . THR B 1 24 ? 8.34200 6.44200 50.30000 1.000 12.33043 24 THR B N 1
ATOM 1154 C CA . THR B 1 24 ? 9.06900 5.50200 49.45300 1.000 13.09631 24 THR B CA 1
ATOM 1155 C C . THR B 1 24 ? 8.38600 5.33500 48.09700 1.000 11.59876 24 THR B C 1
ATOM 1156 O O . THR B 1 24 ? 9.06300 5.25200 47.06500 1.000 12.64099 24 THR B O 1
ATOM 1175 N N . GLU B 1 25 ? 7.04900 5.29600 48.07200 1.000 12.03302 25 GLU B N 1
ATOM 1176 C CA . GLU B 1 25 ? 6.33900 5.25600 46.79000 1.000 11.21187 25 GLU B CA 1
ATOM 1177 C C . GLU B 1 25 ? 6.70200 6.46000 45.92900 1.000 10.98026 25 GLU B C 1
ATOM 1178 O O . GLU B 1 25 ? 6.94600 6.32800 44.71900 1.000 11.89616 25 GLU B O 1
ATOM 1190 N N . VAL B 1 26 ? 6.75300 7.64900 46.53100 1.000 10.67496 26 VAL B N 1
ATOM 1191 C CA . VAL B 1 26 ? 7.12300 8.83800 45.77100 1.000 10.69339 26 VAL B CA 1
ATOM 1192 C C . VAL B 1 26 ? 8.55800 8.71800 45.27500 1.000 10.42757 26 VAL B C 1
ATOM 1193 O O . VAL B 1 26 ? 8.85000 8.96700 44.10100 1.000 11.10396 26 VAL B O 1
ATOM 1206 N N . ALA B 1 27 ? 9.48100 8.33000 46.15200 1.000 11.39347 27 ALA B N 1
ATOM 1207 C CA . ALA B 1 27 ? 10.87500 8.20400 45.74000 1.000 11.65140 27 ALA B CA 1
ATOM 1208 C C . ALA B 1 27 ? 11.01900 7.23400 44.57600 1.000 11.81984 27 ALA B C 1
ATOM 1209 O O . ALA B 1 27 ? 11.79800 7.48500 43.64500 1.000 12.95155 27 ALA B O 1
ATOM 1216 N N . ASN B 1 28 ? 10.30800 6.10300 44.61000 1.000 12.12251 28 ASN B N 1
ATOM 1217 C CA . ASN B 1 28 ? 10.44600 5.12100 43.53800 1.000 13.15684 28 ASN B CA 1
ATOM 1218 C C . ASN B 1 28 ? 9.94900 5.68400 42.21500 1.000 11.31188 28 ASN B C 1
ATOM 1219 O O . ASN B 1 28 ? 10.53100 5.41600 41.15300 1.000 13.53320 28 ASN B O 1
ATOM 1230 N N . PHE B 1 29 ? 8.87000 6.46000 42.24900 1.000 10.99079 29 PHE B N 1
ATOM 1231 C CA . PHE B 1 29 ? 8.37900 7.08500 41.02500 1.000 10.86972 29 PHE B CA 1
ATOM 1232 C C . PHE B 1 29 ? 9.34500 8.15300 40.52400 1.000 11.49612 29 PHE B C 1
ATOM 1233 O O . PHE B 1 29 ? 9.60600 8.25400 39.31600 1.000 11.35399 29 PHE B O 1
ATOM 1250 N N . LEU B 1 30 ? 9.90500 8.94600 41.43000 1.000 11.37505 30 LEU B N 1
ATOM 1251 C CA . LEU B 1 30 ? 10.89200 9.94100 41.02100 1.000 10.90131 30 LEU B CA 1
ATOM 1252 C C . LEU B 1 30 ? 12.10900 9.28600 40.38100 1.000 11.28030 30 LEU B C 1
ATOM 1253 O O . LEU B 1 30 ? 12.67900 9.83500 39.43000 1.000 12.70942 30 LEU B O 1
ATOM 1269 N N . GLU B 1 31 ? 12.51900 8.11100 40.87400 1.000 12.02249 31 GLU B N 1
ATOM 1270 C CA . GLU B 1 31 ? 13.62800 7.39400 40.25000 1.000 12.70679 31 GLU B CA 1
ATOM 1271 C C . GLU B 1 31 ? 13.28900 7.02000 38.81500 1.000 11.06712 31 GLU B C 1
ATOM 1272 O O . GLU B 1 31 ? 14.12800 7.15500 37.91600 1.000 12.41465 31 GLU B O 1
ATOM 1284 N N . GLN B 1 32 ? 12.06000 6.56200 38.56800 1.000 10.63812 32 GLN B N 1
ATOM 1285 C CA . GLN B 1 32 ? 11.65000 6.22400 37.20900 1.000 10.18280 32 GLN B CA 1
ATOM 1286 C C . GLN B 1 32 ? 11.68100 7.44600 36.30400 1.000 10.45915 32 GLN B C 1
ATOM 1287 O O . GLN B 1 32 ? 12.12400 7.36000 35.15500 1.000 11.02237 32 GLN B O 1
ATOM 1301 N N . LEU B 1 33 ? 11.22800 8.59400 36.80800 1.000 10.05647 33 LEU B N 1
ATOM 1302 C CA . LEU B 1 33 ? 11.20700 9.80000 35.99200 1.000 9.59852 33 LEU B CA 1
ATOM 1303 C C . LEU B 1 33 ? 12.61500 10.30400 35.72000 1.000 9.10899 33 LEU B C 1
ATOM 1304 O O . LEU B 1 33 ? 12.91800 10.73800 34.60400 1.000 10.88025 33 LEU B O 1
ATOM 1320 N N . SER B 1 34 ? 13.48700 10.26400 36.72400 1.000 9.28796 34 SER B N 1
ATOM 1321 C CA . SER B 1 34 ? 14.87000 10.66500 36.51500 1.000 9.78012 34 SER B CA 1
ATOM 1322 C C . SER B 1 34 ? 15.52800 9.78200 35.46000 1.000 10.04331 34 SER B C 1
ATOM 1323 O O . SER B 1 34 ? 16.26600 10.27100 34.59600 1.000 10.98816 34 SER B O 1
ATOM 1331 N N . THR B 1 35 ? 15.28400 8.47200 35.52400 1.000 11.04343 35 THR B N 1
ATOM 1332 C CA . THR B 1 35 ? 15.84800 7.55400 34.54000 1.000 11.49612 35 THR B CA 1
ATOM 1333 C C . THR B 1 35 ? 15.35300 7.89800 33.14200 1.000 10.42757 35 THR B C 1
ATOM 1334 O O . THR B 1 35 ? 16.12900 7.90000 32.17500 1.000 11.32241 35 THR B O 1
ATOM 1345 N N . GLU B 1 36 ? 14.06400 8.21200 33.01600 1.000 10.82498 36 GLU B N 1
ATOM 1346 C CA . GLU B 1 36 ? 13.51900 8.58100 31.71700 1.000 10.88815 36 GLU B CA 1
ATOM 1347 C C . GLU B 1 36 ? 14.19500 9.83400 31.17900 1.000 9.96435 36 GLU B C 1
ATOM 1348 O O . GLU B 1 36 ? 14.57600 9.89000 30.00000 1.000 10.95658 36 GLU B O 1
ATOM 1360 N N . ILE B 1 37 ? 14.36800 10.84900 32.03300 1.000 9.44324 37 ILE B N 1
ATOM 1361 C CA . ILE B 1 37 ? 15.04700 12.07300 31.61000 1.000 9.89066 37 ILE B CA 1
ATOM 1362 C C . ILE B 1 37 ? 16.47600 11.76900 31.14900 1.000 9.76170 37 ILE B C 1
ATOM 1363 O O . ILE B 1 37 ? 16.93300 12.25300 30.10100 1.000 10.58285 37 ILE B O 1
ATOM 1379 N N . GLU B 1 38 ? 17.21300 10.97700 31.93600 1.000 9.59589 38 GLU B N 1
ATOM 1380 C CA . GLU B 1 38 ? 18.59100 10.64900 31.57500 1.000 10.24070 38 GLU B CA 1
ATOM 1381 C C . GLU B 1 38 ? 18.64800 9.94700 30.22800 1.000 10.26439 38 GLU B C 1
ATOM 1382 O O . GLU B 1 38 ? 19.56100 10.19300 29.42400 1.000 10.54074 38 GLU B O 1
ATOM 1386 N N . ARG B 1 39 ? 17.70700 9.04200 29.97500 1.000 9.71959 39 ARG B N 1
ATOM 1387 C CA . ARG B 1 39 ? 17.69400 8.28900 28.72900 1.000 9.22742 39 ARG B CA 1
ATOM 1388 C C . ARG B 1 39 ? 17.34500 9.17900 27.54500 1.000 9.77486 39 ARG B C 1
ATOM 1389 O O . ARG B 1 39 ? 17.92200 9.03100 26.46200 1.000 10.37230 39 ARG B O 1
ATOM 1410 N N . LEU B 1 40 ? 16.41200 10.11000 27.72600 1.000 9.73275 40 LEU B N 1
ATOM 1411 C CA . LEU B 1 40 ? 16.08800 11.02900 26.64300 1.000 9.87487 40 LEU B CA 1
ATOM 1412 C C . LEU B 1 40 ? 17.28300 11.91000 26.30500 1.000 9.9643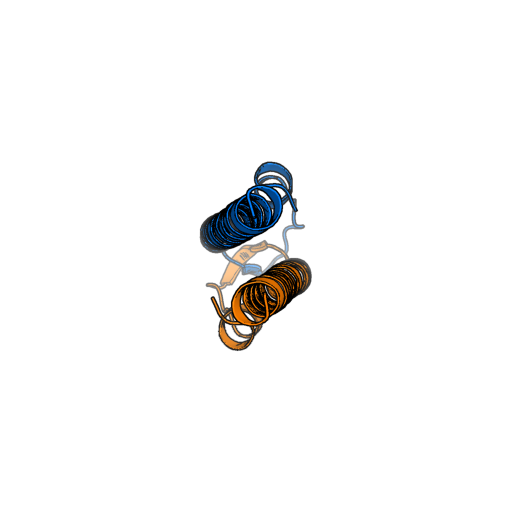5 40 LEU B C 1
ATOM 1413 O O . LEU B 1 40 ? 17.52500 12.20700 25.13000 1.000 11.13818 40 LEU B O 1
ATOM 1429 N N . LYS B 1 41 ? 18.05800 12.31700 27.31400 1.000 9.74591 41 LYS B N 1
ATOM 1430 C CA . LYS B 1 41 ? 19.26800 13.09500 27.05200 1.000 10.58022 41 LYS B CA 1
ATOM 1431 C C . LYS B 1 41 ? 20.29000 12.27500 26.26800 1.000 10.57232 41 LYS B C 1
ATOM 1432 O O . LYS B 1 41 ? 20.94300 12.78700 25.35000 1.000 12.52519 41 LYS B O 1
ATOM 1451 N N . GLU B 1 42 ? 20.43000 10.98900 26.60800 1.000 10.66444 42 GLU B N 1
ATOM 1452 C CA . GLU B 1 42 ? 21.29700 10.10000 25.83200 1.000 11.27504 42 GLU B CA 1
ATOM 1453 C C . GLU B 1 42 ? 20.81000 9.97800 24.39600 1.000 11.25398 42 GLU B C 1
ATOM 1454 O O . GLU B 1 42 ? 21.61500 10.00200 23.45500 1.000 13.39108 42 GLU B O 1
ATOM 1466 N N . ASP B 1 43 ? 19.49500 9.83100 24.21400 1.000 11.59086 43 ASP B N 1
ATOM 1467 C CA . ASP B 1 43 ? 18.92900 9.71100 22.87400 1.000 12.10935 43 ASP B CA 1
ATOM 1468 C C . ASP B 1 43 ? 19.24400 10.95300 22.04900 1.000 11.97249 43 ASP B C 1
ATOM 1469 O O . ASP B 1 43 ? 19.59400 10.85400 20.86200 1.000 14.55174 43 ASP B O 1
ATOM 1478 N N . LYS B 1 44 ? 19.12900 12.13800 22.66100 1.000 12.58046 44 LYS B N 1
ATOM 1479 C CA . LYS B 1 44 ? 19.45800 13.37100 21.95200 1.000 12.86733 44 LYS B CA 1
ATOM 1480 C C . LYS B 1 44 ? 20.91600 13.39000 21.52200 1.000 15.52028 44 LYS B C 1
ATOM 1481 O O . LYS B 1 44 ? 21.23600 13.80600 20.40300 1.000 16.64147 44 LYS B O 1
ATOM 1500 N N . LYS B 1 45 ? 21.82000 12.97500 22.41100 1.000 15.75978 45 LYS B N 1
ATOM 1501 C CA . LYS B 1 45 ? 23.23600 12.96400 22.06000 1.000 16.99414 45 LYS B CA 1
ATOM 1502 C C . LYS B 1 45 ? 23.50800 12.02200 20.89600 1.000 19.60235 45 LYS B C 1
ATOM 1503 O O . LYS B 1 45 ? 24.35400 12.31400 20.04200 1.000 21.84736 45 LYS B O 1
ATOM 1510 N N . GLN B 1 46 ? 22.80500 10.89100 20.83400 1.000 19.52603 46 GLN B N 1
ATOM 1511 C CA . GLN B 1 46 ? 22.97700 9.97600 19.71000 1.000 22.06844 46 GLN B CA 1
ATOM 1512 C C . GLN B 1 46 ? 22.50200 10.61100 18.41100 1.000 20.95778 46 GLN B C 1
ATOM 1513 O O . GLN B 1 46 ? 23.14500 10.45300 17.36500 1.000 23.12383 46 GLN B O 1
ATOM 1527 N N . LEU B 1 47 ? 21.38100 11.32800 18.44800 1.000 19.06018 47 LEU B N 1
ATOM 1528 C CA . LEU B 1 47 ? 20.89000 11.98700 17.24400 1.000 18.59433 47 LEU B CA 1
ATOM 1529 C C . LEU B 1 47 ? 21.82400 13.10900 16.81600 1.000 20.00766 47 LEU B C 1
ATOM 1530 O O . LEU B 1 47 ? 22.08000 13.28800 15.61800 1.000 22.20793 47 LEU B O 1
ATOM 1546 N N . GLU B 1 48 ? 22.35700 13.86400 17.77800 1.000 20.34191 48 GLU B N 1
ATOM 1547 C CA . GLU B 1 48 ? 23.32900 14.89800 17.45600 1.000 21.09990 48 GLU B CA 1
ATOM 1548 C C . GLU B 1 48 ? 24.58200 14.29400 16.83700 1.000 22.86327 48 GLU B C 1
ATOM 1549 O O . GLU B 1 48 ? 25.18900 14.89900 15.94000 1.000 27.26380 48 GLU B O 1
ATOM 1561 N N . LYS B 1 49 ? 24.96900 13.09600 17.27300 1.000 26.37000 49 LYS B N 1
ATOM 1562 C CA . LYS B 1 49 ? 26.11400 12.41600 16.67800 1.000 28.82000 49 LYS B CA 1
ATOM 1563 C C . LYS B 1 49 ? 25.84000 12.04900 15.22300 1.000 31.75000 49 LYS B C 1
ATOM 1564 O O . LYS B 1 49 ? 26.71300 12.21200 14.36100 1.000 33.06000 49 LYS B O 1
ATOM 1583 N N . VAL B 1 50 ? 24.63700 11.55100 14.92700 1.000 24.99000 50 VAL B N 1
ATOM 1584 C CA . VAL B 1 50 ? 24.27300 11.25900 13.54200 1.000 26.00000 50 VAL B CA 1
ATOM 1585 C C . VAL B 1 50 ? 24.39700 12.51300 12.68700 1.000 31.52000 50 VAL B C 1
ATOM 1586 O O . VAL B 1 50 ? 24.88000 12.46500 11.54600 1.000 31.17000 50 VAL B O 1
ATOM 1599 N N . ILE B 1 51 ? 23.95600 13.65400 13.22300 1.000 24.02000 51 ILE B N 1
ATOM 1600 C CA . ILE B 1 51 ? 23.96600 14.90000 12.46200 1.000 28.55000 51 ILE B CA 1
ATOM 1601 C C . ILE B 1 51 ? 25.39200 15.39000 12.25500 1.000 35.39000 51 ILE B C 1
ATOM 1602 O O . ILE B 1 51 ? 25.75300 15.84500 11.16300 1.000 41.12000 51 ILE B O 1
ATOM 1618 N N . GLU B 1 52 ? 26.22400 15.31300 13.29400 1.000 36.04000 52 GLU B N 1
ATOM 1619 C CA . GLU B 1 52 ? 27.57100 15.86200 13.20000 1.000 45.86000 52 GLU B CA 1
ATOM 1620 C C . GLU B 1 52 ? 28.44100 15.06800 12.23400 1.000 53.50000 52 GLU B C 1
ATOM 1621 O O . GLU B 1 52 ? 29.36600 15.62800 11.63500 1.000 58.93000 52 GLU B O 1
ATOM 1625 N N . GLU B 1 53 ? 28.16900 13.77300 12.06800 1.000 36.80000 53 GLU B N 1
ATOM 1626 C CA . GLU B 1 53 ? 28.98600 12.93500 11.19800 1.000 50.40000 53 GLU B CA 1
ATOM 1627 C C . GLU B 1 53 ? 28.50900 12.90400 9.75200 1.000 54.67000 53 GLU B C 1
ATOM 1628 O O . GLU B 1 53 ? 29.30000 12.55700 8.86700 1.000 70.33000 53 GLU B O 1
ATOM 1640 N N . ARG B 1 54 ? 27.25200 13.24400 9.48600 1.000 52.30000 54 ARG B N 1
ATOM 1641 C CA . ARG B 1 54 ? 26.74400 13.26300 8.11600 1.000 58.87000 54 ARG B CA 1
ATOM 1642 C C . ARG B 1 54 ? 27.19000 14.54100 7.41900 1.000 57.45000 54 ARG B C 1
ATOM 1643 O O . ARG B 1 54 ? 28.36600 14.70200 7.09400 1.000 71.72000 54 ARG B O 1
#

Radius of gyration: 16.77 Å; Cα contacts (8 Å, |Δi|>4): 103; chains: 2; bounding box: 32×16×54 Å

Organism: Staphylococcus aureus (strain NCTC 8325 / PS 47) (NCBI:txid93061)